Protein AF-A0AAI9IGU2-F1 (afdb_monomer_lite)

Sequence (99 aa):
MCTNAMSIARRHLGIIVRLCDMSEQDEPVAELVRATVRNCLLAMQTAGTEAAEASEIIGQLLQHELAGVPADRDKYRKVLEAAHLHAEYLMLADRSAAH

Radius of gyration: 13.34 Å; chains: 1; bounding box: 39×24×34 Å

Foldseek 3Di:
DLVPLLVLLVVLVVVLLVLLVVVLVVDPCQVVLLVSLVCSLVSSVVVPDDSVRSLVSNLVVLVVVLVVDDPPSVRSNVSSVSSNVSSVVVSVVVVVVVD

Organism: NCBI:txid864073

Secondary structure (DSSP, 8-state):
--HHHHHHHHHHHHHHHHHHHHHHTT---HHHHHHHHHHHHHHHHHTT--HHHHHHHHHHHHHHHHHT--TT-HHHHHHHHHHHHHHHHHHHHHHHHT-

pLDDT: mean 91.94, std 10.88, range [42.62, 98.31]

Structure (mmCIF, N/CA/C/O backbone):
data_AF-A0AAI9IGU2-F1
#
_entry.id   AF-A0AAI9IGU2-F1
#
loop_
_atom_site.group_PDB
_atom_site.id
_atom_site.type_symbol
_atom_site.label_atom_id
_atom_site.label_alt_id
_atom_site.label_comp_id
_atom_site.label_asym_id
_atom_site.label_entity_id
_atom_site.label_seq_id
_atom_site.pdbx_PDB_ins_code
_atom_site.Cartn_x
_atom_site.Cartn_y
_atom_site.Cartn_z
_atom_site.occupancy
_atom_site.B_iso_or_equiv
_atom_site.auth_seq_id
_atom_site.auth_comp_id
_atom_site.auth_asym_id
_atom_site.auth_atom_id
_atom_site.pdbx_PDB_model_num
ATOM 1 N N . MET A 1 1 ? 5.985 13.229 -17.698 1.00 42.62 1 MET A N 1
ATOM 2 C CA . MET A 1 1 ? 4.879 13.442 -16.737 1.00 42.62 1 MET A CA 1
ATOM 3 C C . MET A 1 1 ? 4.303 12.085 -16.370 1.00 42.62 1 MET A C 1
ATOM 5 O O . MET A 1 1 ? 3.728 11.431 -17.229 1.00 42.62 1 MET A O 1
ATOM 9 N N . CYS A 1 2 ? 4.500 11.656 -15.124 1.00 53.94 2 CYS A N 1
ATOM 10 C CA . CYS A 1 2 ? 4.163 10.334 -14.580 1.00 53.94 2 CYS A CA 1
ATOM 11 C C . CYS A 1 2 ? 2.652 10.176 -14.286 1.00 53.94 2 CYS A C 1
ATOM 13 O O . CYS A 1 2 ? 2.252 9.714 -13.218 1.00 53.94 2 CYS A O 1
ATOM 15 N N . THR A 1 3 ? 1.781 10.615 -15.202 1.00 60.84 3 THR A N 1
ATOM 16 C CA . THR A 1 3 ? 0.320 10.658 -14.994 1.00 60.84 3 THR A CA 1
ATOM 17 C C . THR A 1 3 ? -0.298 9.271 -14.814 1.00 60.84 3 THR A C 1
ATOM 19 O O . THR A 1 3 ? -1.289 9.139 -14.098 1.00 60.84 3 THR A O 1
ATOM 22 N N . ASN A 1 4 ? 0.305 8.231 -15.399 1.00 84.50 4 ASN A N 1
ATOM 23 C CA . ASN A 1 4 ? -0.175 6.857 -15.262 1.00 84.50 4 ASN A CA 1
ATOM 24 C C . ASN A 1 4 ? 0.150 6.263 -13.879 1.00 84.50 4 ASN A C 1
ATOM 26 O O . ASN A 1 4 ? -0.740 5.745 -13.211 1.00 84.50 4 ASN A O 1
ATOM 30 N N . ALA A 1 5 ? 1.388 6.425 -13.397 1.00 93.31 5 ALA A N 1
ATOM 31 C CA . ALA A 1 5 ? 1.836 5.872 -12.115 1.00 93.31 5 ALA A CA 1
ATOM 32 C C . ALA A 1 5 ? 1.007 6.396 -10.934 1.00 93.31 5 ALA A C 1
ATOM 34 O O . ALA A 1 5 ? 0.458 5.628 -10.148 1.00 93.31 5 ALA A O 1
ATOM 35 N N . MET A 1 6 ? 0.817 7.716 -10.871 1.00 95.75 6 MET A N 1
ATOM 36 C CA . MET A 1 6 ? 0.011 8.349 -9.826 1.00 95.75 6 MET A CA 1
ATOM 37 C C . MET A 1 6 ? -1.467 7.923 -9.894 1.00 95.75 6 MET A C 1
ATOM 39 O O . MET A 1 6 ? -2.105 7.739 -8.858 1.00 95.75 6 MET A O 1
ATOM 43 N N . SER A 1 7 ? -2.029 7.741 -11.097 1.00 96.00 7 SER A N 1
ATOM 44 C CA . SER A 1 7 ? -3.405 7.248 -11.262 1.00 96.00 7 SER A CA 1
ATOM 45 C C . SER A 1 7 ? -3.553 5.808 -10.758 1.00 96.00 7 SER A C 1
ATOM 47 O O . SER A 1 7 ? -4.476 5.510 -9.995 1.00 96.00 7 SER A O 1
ATOM 49 N N . ILE A 1 8 ? -2.601 4.937 -11.112 1.00 97.38 8 ILE A N 1
ATOM 50 C CA . ILE A 1 8 ? -2.520 3.555 -10.623 1.00 97.38 8 ILE A CA 1
ATOM 51 C C . ILE A 1 8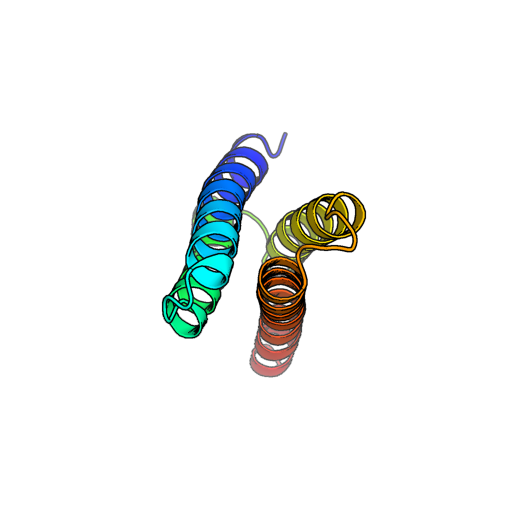 ? -2.423 3.543 -9.095 1.00 97.38 8 ILE A C 1
ATOM 53 O O . ILE A 1 8 ? -3.204 2.844 -8.443 1.00 97.38 8 ILE A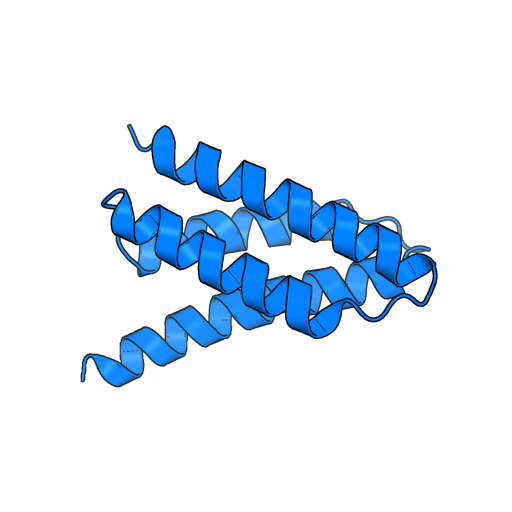 O 1
ATOM 57 N N . ALA A 1 9 ? -1.522 4.343 -8.522 1.00 97.44 9 ALA A N 1
ATOM 58 C CA . ALA A 1 9 ? -1.299 4.399 -7.084 1.00 97.44 9 ALA A CA 1
ATOM 59 C C . ALA A 1 9 ? -2.545 4.863 -6.323 1.00 97.44 9 ALA A C 1
ATOM 61 O O . ALA A 1 9 ? -2.974 4.201 -5.381 1.00 97.44 9 ALA A O 1
ATOM 62 N N . ARG A 1 10 ? -3.200 5.939 -6.779 1.00 97.38 10 ARG A N 1
ATOM 63 C CA . ARG A 1 10 ? -4.444 6.439 -6.167 1.00 97.38 10 ARG A CA 1
ATOM 64 C C . ARG A 1 10 ? -5.578 5.422 -6.234 1.00 97.38 10 ARG A C 1
ATOM 66 O O . ARG A 1 10 ? -6.339 5.293 -5.278 1.00 97.38 10 ARG A O 1
ATOM 73 N N . ARG A 1 11 ? -5.690 4.672 -7.335 1.00 97.81 11 ARG A N 1
ATOM 74 C CA . ARG A 1 11 ? -6.688 3.601 -7.456 1.00 97.81 11 ARG A CA 1
ATOM 75 C C . ARG A 1 11 ? -6.459 2.501 -6.421 1.00 97.81 11 ARG A C 1
ATOM 77 O O . ARG A 1 11 ? -7.416 2.075 -5.777 1.00 97.81 11 ARG A O 1
ATOM 84 N N . HIS A 1 12 ? -5.218 2.047 -6.262 1.00 98.31 12 HIS A N 1
ATOM 85 C CA . HIS A 1 12 ? -4.883 1.015 -5.279 1.00 98.31 12 HIS A CA 1
ATOM 86 C C . HIS A 1 12 ? -5.005 1.533 -3.845 1.00 98.31 12 HIS A C 1
ATOM 88 O O . HIS A 1 12 ? -5.518 0.814 -2.993 1.00 98.31 12 HIS A O 1
ATOM 94 N N . LEU A 1 13 ? -4.650 2.794 -3.592 1.00 98.19 13 LEU A N 1
ATOM 95 C CA . LEU A 1 13 ? -4.884 3.446 -2.306 1.00 98.19 13 LEU A CA 1
ATOM 96 C C . LEU A 1 13 ? -6.371 3.440 -1.939 1.00 98.19 13 LEU A C 1
ATOM 98 O O . LEU A 1 13 ? -6.719 3.059 -0.829 1.00 98.19 13 LEU A O 1
ATOM 102 N N . GLY A 1 14 ? -7.258 3.766 -2.882 1.00 98.06 14 GLY A N 1
ATOM 103 C CA . GLY A 1 14 ? -8.704 3.703 -2.653 1.00 98.06 14 GLY A CA 1
ATOM 104 C C . GLY A 1 14 ? -9.212 2.299 -2.300 1.00 98.06 14 GLY A C 1
ATOM 105 O O . GLY A 1 14 ? -10.180 2.169 -1.555 1.00 98.06 14 GLY A O 1
ATOM 106 N N . ILE A 1 15 ? -8.561 1.241 -2.795 1.00 98.31 15 ILE A N 1
ATOM 107 C CA . ILE A 1 15 ? -8.858 -0.141 -2.389 1.00 98.31 15 ILE A CA 1
ATOM 108 C C . ILE A 1 15 ? -8.350 -0.392 -0.964 1.00 98.31 15 ILE A C 1
ATOM 110 O O . ILE A 1 15 ? -9.100 -0.920 -0.149 1.00 98.31 15 ILE A O 1
ATOM 114 N N . ILE A 1 16 ? -7.119 0.021 -0.646 1.00 98.19 16 ILE A N 1
ATOM 115 C CA . ILE A 1 16 ? -6.537 -0.121 0.699 1.00 98.19 16 ILE A CA 1
ATOM 116 C C . ILE A 1 16 ? -7.405 0.590 1.741 1.00 98.19 16 ILE A C 1
ATOM 118 O O . ILE A 1 16 ? -7.744 -0.020 2.745 1.00 98.19 16 ILE A O 1
ATOM 122 N N . VAL A 1 17 ? -7.847 1.821 1.474 1.00 97.69 17 VAL A N 1
ATOM 123 C CA . VAL A 1 17 ? -8.748 2.586 2.355 1.00 97.69 17 VAL A CA 1
ATOM 124 C C . VAL A 1 17 ? -10.042 1.817 2.641 1.00 97.69 17 VAL A C 1
ATOM 126 O O . VAL A 1 17 ? -10.429 1.682 3.798 1.00 97.69 17 VAL A O 1
ATOM 129 N N . ARG A 1 18 ? -10.672 1.225 1.617 1.00 97.88 18 ARG A N 1
ATOM 130 C CA . ARG A 1 18 ? -11.875 0.393 1.810 1.00 97.88 18 ARG A CA 1
ATOM 131 C C . ARG A 1 18 ? -11.595 -0.847 2.656 1.00 97.88 18 ARG A C 1
ATOM 133 O O . ARG A 1 18 ? -12.421 -1.215 3.481 1.00 97.88 18 ARG A O 1
ATOM 140 N N . LEU A 1 19 ? -10.439 -1.484 2.473 1.00 97.75 19 LEU A N 1
ATOM 141 C CA . LEU A 1 19 ? -10.025 -2.611 3.313 1.00 97.75 19 LEU A CA 1
ATOM 142 C C . LEU A 1 19 ? -9.796 -2.166 4.765 1.00 97.75 19 LEU A C 1
ATOM 144 O O . LEU A 1 19 ? -10.164 -2.885 5.691 1.00 97.75 19 LEU A O 1
ATOM 148 N N . CYS A 1 20 ? -9.250 -0.970 4.984 1.00 96.69 20 CYS A N 1
ATOM 149 C CA . CYS A 1 20 ? -9.140 -0.395 6.319 1.00 96.69 20 CYS A CA 1
ATOM 150 C C . CYS A 1 20 ? -10.530 -0.144 6.938 1.00 96.69 20 CYS A C 1
ATOM 152 O O . CYS A 1 20 ? -10.729 -0.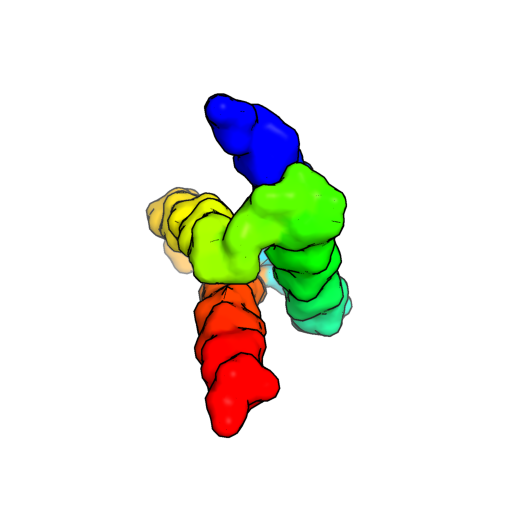449 8.113 1.00 96.69 20 CYS A O 1
ATOM 154 N N . ASP A 1 21 ? -11.516 0.326 6.169 1.00 96.56 21 ASP A N 1
ATOM 155 C CA . ASP A 1 21 ? -12.902 0.464 6.648 1.00 96.56 21 ASP A CA 1
ATOM 156 C C . ASP A 1 21 ? -13.536 -0.887 7.024 1.00 96.56 21 ASP A C 1
ATOM 158 O O . ASP A 1 21 ? -14.205 -0.987 8.050 1.00 96.56 21 ASP A O 1
ATOM 162 N N . MET A 1 22 ? -13.298 -1.938 6.234 1.00 97.12 22 MET A N 1
ATOM 163 C CA . MET A 1 22 ? -13.756 -3.304 6.537 1.00 97.12 22 MET A CA 1
ATOM 164 C C . MET A 1 22 ? -13.096 -3.861 7.808 1.00 97.12 22 MET A C 1
ATOM 166 O O . MET A 1 22 ? -13.728 -4.573 8.584 1.00 97.12 22 MET A O 1
ATOM 170 N N . SER A 1 23 ? -11.841 -3.492 8.079 1.00 96.19 23 SER A N 1
ATOM 171 C CA . SER A 1 23 ? -11.141 -3.925 9.295 1.00 96.19 23 SER A CA 1
ATOM 172 C C . SER A 1 23 ? -11.787 -3.415 10.587 1.00 96.19 23 SER A C 1
ATOM 174 O O . SER A 1 23 ? -11.746 -4.102 11.607 1.00 96.19 23 SER A O 1
ATOM 176 N N . GLU A 1 24 ? -12.4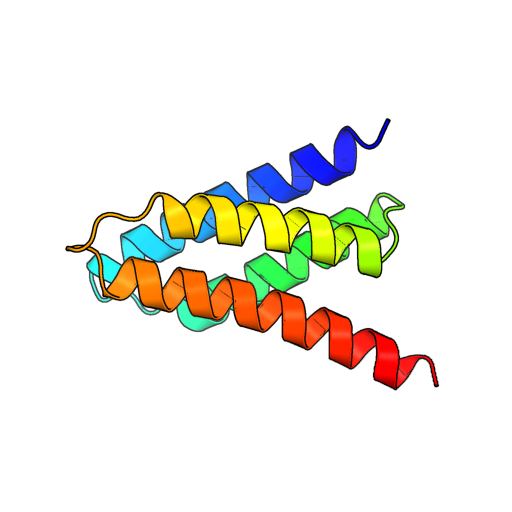37 -2.247 10.548 1.00 95.06 24 GLU A N 1
ATOM 177 C CA . GLU A 1 24 ? -13.200 -1.731 11.693 1.00 95.06 24 GLU A CA 1
ATOM 178 C C . GLU A 1 24 ? -14.383 -2.645 12.047 1.00 95.06 24 GLU A C 1
ATOM 180 O O . GLU A 1 24 ? -14.752 -2.757 13.214 1.00 95.06 24 GLU A O 1
ATOM 185 N N . GLN A 1 25 ? -14.905 -3.375 11.058 1.00 95.06 25 GLN A N 1
ATOM 186 C CA . GLN A 1 25 ? -15.997 -4.343 11.185 1.00 95.06 25 GLN A CA 1
ATOM 187 C C . GLN A 1 25 ? -15.501 -5.768 11.506 1.00 95.06 25 GLN A C 1
ATOM 189 O O . GLN A 1 25 ? -16.249 -6.728 11.346 1.00 95.06 25 GLN A O 1
ATOM 194 N N . ASP A 1 26 ? -14.247 -5.914 11.953 1.00 92.38 26 ASP A N 1
ATOM 195 C CA . ASP A 1 26 ? -13.596 -7.198 12.265 1.00 92.38 26 ASP A CA 1
ATOM 196 C C . ASP A 1 26 ? -13.437 -8.148 11.063 1.00 92.38 26 ASP A C 1
ATOM 198 O O . ASP A 1 26 ? -13.208 -9.351 11.224 1.00 92.38 26 ASP A O 1
ATOM 202 N N . GLU A 1 27 ? -13.484 -7.618 9.838 1.00 92.44 27 GLU A N 1
ATOM 203 C CA . GLU A 1 27 ? -13.229 -8.417 8.643 1.00 92.44 27 GLU A CA 1
ATOM 204 C C . GLU A 1 27 ? -11.723 -8.710 8.457 1.00 92.44 27 GLU A C 1
ATOM 206 O O . GLU A 1 27 ? -10.873 -7.821 8.603 1.00 92.44 27 GLU A O 1
ATOM 211 N N . PRO A 1 28 ? -11.342 -9.948 8.085 1.00 91.88 28 PRO A N 1
ATOM 212 C CA . PRO A 1 28 ? -9.944 -10.315 7.886 1.00 91.88 28 PRO A CA 1
ATOM 213 C C . PRO A 1 28 ? -9.401 -9.770 6.554 1.00 91.88 28 PRO A C 1
ATOM 215 O O . PRO A 1 28 ? -9.563 -10.379 5.500 1.00 91.88 28 PRO A O 1
ATOM 218 N N . VAL A 1 29 ? -8.688 -8.639 6.602 1.00 96.69 29 VAL A N 1
ATOM 219 C CA . VAL A 1 29 ? -8.196 -7.940 5.392 1.00 96.69 29 VAL A CA 1
ATOM 220 C C . VAL A 1 29 ? -6.684 -8.014 5.152 1.00 96.69 29 VAL A C 1
ATOM 222 O O . VAL A 1 29 ? -6.203 -7.572 4.110 1.00 96.69 29 VAL A O 1
ATOM 225 N N . ALA A 1 30 ? -5.908 -8.578 6.082 1.00 92.88 30 ALA A N 1
ATOM 226 C CA . ALA A 1 30 ? -4.445 -8.455 6.081 1.00 92.88 30 ALA A CA 1
ATOM 227 C C . ALA A 1 30 ? -3.768 -8.943 4.783 1.00 92.88 30 ALA A C 1
ATOM 229 O O . ALA A 1 30 ? -2.864 -8.284 4.268 1.00 92.88 30 ALA A O 1
ATOM 230 N N . GLU A 1 31 ? -4.202 -10.081 4.232 1.00 95.12 31 GLU A N 1
ATOM 231 C CA . GLU A 1 31 ? -3.627 -10.596 2.982 1.00 95.12 31 GLU A CA 1
ATOM 232 C C . GLU A 1 31 ? -4.081 -9.791 1.759 1.00 95.12 31 GLU A C 1
ATOM 234 O O . GLU A 1 31 ? -3.278 -9.536 0.863 1.00 95.12 31 GLU A O 1
ATOM 239 N N . LEU A 1 32 ? -5.329 -9.311 1.752 1.00 97.38 32 LEU A N 1
ATOM 240 C CA . LEU A 1 32 ? -5.851 -8.459 0.680 1.00 97.38 32 LEU A CA 1
ATOM 241 C C . LEU A 1 32 ? -5.075 -7.144 0.594 1.00 97.38 32 LEU A C 1
ATOM 243 O O . LEU A 1 32 ? -4.753 -6.686 -0.501 1.00 97.38 32 LEU A O 1
ATOM 247 N N . VAL A 1 33 ? -4.715 -6.566 1.740 1.00 97.69 33 VAL A N 1
ATOM 248 C CA . VAL A 1 33 ? -3.905 -5.345 1.809 1.00 97.69 33 VAL A CA 1
ATOM 249 C C . VAL A 1 33 ? -2.513 -5.590 1.234 1.00 97.69 33 VAL A C 1
ATOM 251 O O . VAL A 1 33 ? -2.089 -4.859 0.338 1.00 97.69 33 VAL A O 1
ATOM 254 N N . ARG A 1 34 ? -1.824 -6.658 1.662 1.00 96.38 34 ARG A N 1
ATOM 255 C CA . ARG A 1 34 ? -0.499 -7.008 1.120 1.00 96.38 34 ARG A CA 1
ATOM 256 C C . ARG A 1 34 ? -0.535 -7.268 -0.384 1.00 96.38 34 ARG A C 1
ATOM 258 O O . ARG A 1 34 ? 0.318 -6.767 -1.115 1.00 96.38 34 ARG A O 1
ATOM 265 N N . ALA A 1 35 ? -1.532 -8.015 -0.856 1.00 97.38 35 ALA A N 1
ATOM 266 C CA . ALA A 1 35 ? -1.734 -8.259 -2.279 1.00 97.38 35 ALA A CA 1
ATOM 267 C C . ALA A 1 35 ? -1.991 -6.954 -3.049 1.00 97.38 35 ALA A C 1
ATOM 269 O O . ALA A 1 35 ? -1.416 -6.749 -4.114 1.00 97.38 35 ALA A O 1
ATOM 270 N N . THR A 1 36 ? -2.791 -6.039 -2.496 1.00 98.31 36 THR A N 1
ATOM 271 C CA . THR A 1 36 ? -3.093 -4.747 -3.131 1.00 98.31 36 THR A CA 1
ATOM 272 C C . THR A 1 36 ? -1.849 -3.866 -3.247 1.00 98.31 36 THR A C 1
ATOM 274 O O . THR A 1 36 ? -1.631 -3.269 -4.299 1.00 98.31 36 THR A O 1
ATOM 277 N N . VAL A 1 37 ? -0.998 -3.827 -2.216 1.00 97.88 37 VAL A N 1
ATOM 278 C CA . VAL A 1 37 ? 0.287 -3.106 -2.255 1.00 97.88 37 VAL A CA 1
ATOM 279 C C . VAL A 1 37 ? 1.217 -3.698 -3.318 1.00 97.88 37 VAL A C 1
ATOM 281 O O . VAL 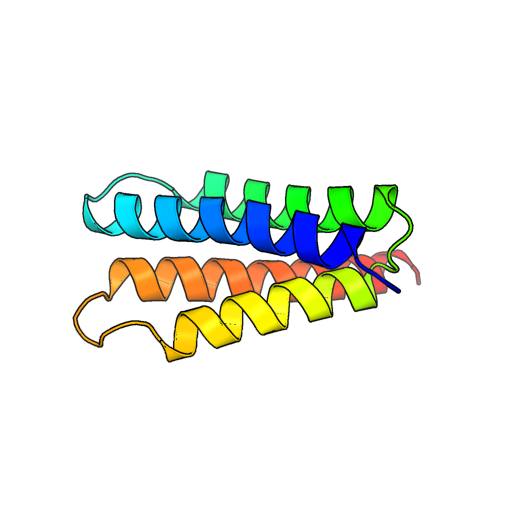A 1 37 ? 1.729 -2.958 -4.155 1.00 97.88 37 VAL A O 1
ATOM 284 N N . ARG A 1 38 ? 1.384 -5.028 -3.354 1.00 97.25 38 ARG A N 1
ATOM 285 C CA . ARG A 1 38 ? 2.186 -5.707 -4.390 1.00 97.25 38 ARG A CA 1
ATOM 286 C C . ARG A 1 38 ? 1.680 -5.410 -5.801 1.00 97.25 38 ARG A C 1
ATOM 288 O O . ARG A 1 38 ? 2.467 -5.050 -6.672 1.00 97.25 38 ARG A O 1
ATOM 295 N N . ASN A 1 39 ? 0.370 -5.513 -6.011 1.00 97.75 39 ASN A N 1
ATOM 296 C CA . ASN A 1 39 ? -0.256 -5.253 -7.306 1.00 97.75 39 ASN A CA 1
ATOM 297 C C . ASN A 1 39 ? -0.096 -3.792 -7.738 1.00 97.75 39 ASN A C 1
ATOM 299 O O . ASN A 1 39 ? 0.120 -3.536 -8.917 1.00 97.75 39 ASN A O 1
ATOM 303 N N . CYS A 1 40 ? -0.151 -2.848 -6.795 1.00 97.88 40 CYS A N 1
ATOM 304 C CA . CYS A 1 40 ? 0.100 -1.434 -7.054 1.00 97.88 40 CYS A CA 1
ATOM 305 C C . CYS A 1 40 ? 1.508 -1.213 -7.621 1.00 97.88 40 CYS A C 1
ATOM 307 O O . CYS A 1 40 ? 1.664 -0.603 -8.680 1.00 97.88 40 CYS A O 1
ATOM 309 N N . LEU A 1 41 ? 2.520 -1.758 -6.938 1.00 96.00 41 LEU A N 1
ATOM 310 C CA . LEU A 1 41 ? 3.921 -1.647 -7.343 1.00 96.00 41 LEU A CA 1
ATOM 311 C C . LEU A 1 41 ? 4.154 -2.300 -8.707 1.00 96.00 41 LEU A C 1
ATOM 313 O O . LEU A 1 41 ? 4.687 -1.654 -9.606 1.00 96.00 41 LEU A O 1
ATOM 317 N N . LEU A 1 42 ? 3.681 -3.536 -8.891 1.00 95.62 42 LEU A N 1
ATOM 318 C CA . LEU A 1 42 ? 3.805 -4.254 -10.158 1.00 95.62 42 LEU A CA 1
ATOM 319 C C . LEU A 1 42 ? 3.121 -3.495 -11.301 1.00 95.62 42 LEU A C 1
ATOM 321 O O . LEU A 1 42 ? 3.703 -3.334 -12.369 1.00 95.62 42 LEU A O 1
ATOM 325 N N . ALA A 1 43 ? 1.910 -2.980 -11.082 1.00 96.44 43 ALA A N 1
ATOM 326 C CA . ALA A 1 43 ? 1.184 -2.223 -12.094 1.00 96.44 43 ALA A CA 1
ATOM 327 C C . ALA A 1 43 ? 1.943 -0.950 -12.508 1.00 96.44 43 ALA A C 1
ATOM 329 O O . ALA A 1 43 ? 2.054 -0.677 -13.702 1.00 96.44 43 ALA A O 1
ATOM 330 N N . MET A 1 44 ? 2.517 -0.205 -11.557 1.00 96.38 44 MET A N 1
ATOM 331 C CA . MET A 1 44 ? 3.353 0.960 -11.874 1.00 96.38 44 MET A CA 1
ATOM 332 C C . MET A 1 44 ? 4.616 0.562 -12.647 1.00 96.38 44 MET A C 1
ATOM 334 O O . MET A 1 44 ? 4.923 1.174 -13.667 1.00 96.38 44 MET A O 1
ATOM 338 N N . GLN A 1 45 ? 5.296 -0.509 -12.235 1.00 94.12 45 GLN A N 1
ATOM 339 C CA . GLN A 1 45 ? 6.499 -0.992 -12.919 1.00 94.12 45 GLN A CA 1
ATOM 340 C C . GLN A 1 45 ? 6.217 -1.466 -14.347 1.00 94.12 45 GLN A C 1
ATOM 342 O O . GLN A 1 45 ? 6.919 -1.086 -15.280 1.00 94.12 45 GLN A O 1
ATOM 347 N N . THR A 1 46 ? 5.129 -2.210 -14.562 1.00 94.31 46 THR A N 1
ATOM 348 C CA . THR A 1 46 ? 4.702 -2.616 -15.915 1.00 94.31 46 THR A CA 1
ATOM 349 C C . THR A 1 46 ? 4.306 -1.432 -16.799 1.00 94.31 46 THR A C 1
ATOM 351 O O . THR A 1 46 ? 4.393 -1.522 -18.021 1.00 94.31 46 THR A O 1
ATOM 354 N N . ALA A 1 47 ? 3.910 -0.307 -16.197 1.00 94.44 47 ALA A N 1
ATOM 355 C CA . ALA A 1 47 ? 3.658 0.952 -16.889 1.00 94.44 47 ALA A CA 1
ATOM 356 C C . ALA A 1 47 ? 4.935 1.785 -17.139 1.00 94.44 47 ALA A C 1
ATOM 358 O O . ALA A 1 47 ? 4.833 2.886 -17.686 1.00 94.44 47 ALA A O 1
ATOM 359 N N . GLY A 1 48 ? 6.112 1.271 -16.76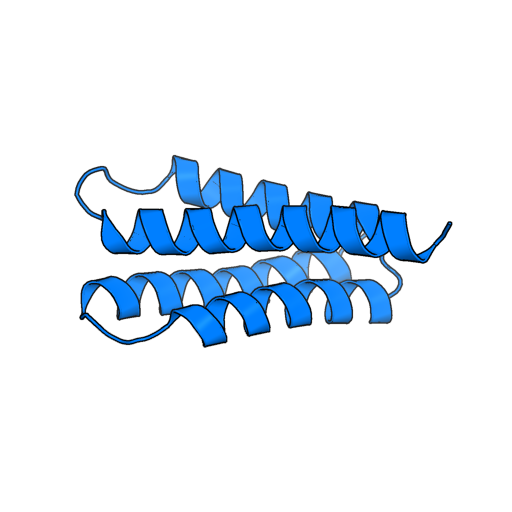6 1.00 94.00 48 GLY A N 1
ATOM 360 C CA . GLY A 1 48 ? 7.417 1.893 -16.990 1.00 94.00 48 GLY A CA 1
ATOM 361 C C . GLY A 1 48 ? 7.935 2.752 -15.834 1.00 94.00 48 GLY A C 1
ATOM 362 O O . GLY A 1 48 ? 8.845 3.545 -16.049 1.00 94.00 48 GLY A O 1
ATOM 363 N N . THR A 1 49 ? 7.355 2.653 -14.636 1.00 94.50 49 THR A N 1
ATOM 364 C CA . THR A 1 49 ? 7.861 3.346 -13.439 1.00 94.50 49 THR A CA 1
ATOM 365 C C . THR A 1 49 ? 8.970 2.536 -12.778 1.00 94.50 49 THR A C 1
ATOM 367 O O . THR A 1 49 ? 8.801 1.347 -12.525 1.00 94.50 49 THR A O 1
ATOM 370 N N . GLU A 1 50 ? 10.084 3.178 -12.442 1.00 92.88 50 GLU A N 1
ATOM 371 C CA . GLU A 1 50 ? 11.175 2.520 -11.717 1.00 92.88 50 GLU A CA 1
ATOM 372 C C . GLU A 1 50 ? 10.698 2.000 -10.353 1.00 92.88 50 GLU A C 1
ATOM 374 O O . GLU A 1 50 ? 9.884 2.638 -9.684 1.00 92.88 50 GLU A O 1
ATOM 379 N N . ALA A 1 51 ? 11.220 0.857 -9.900 1.00 91.12 51 ALA A N 1
ATOM 380 C CA . ALA A 1 51 ? 10.754 0.217 -8.665 1.00 91.12 51 ALA A CA 1
ATOM 381 C C . ALA A 1 51 ? 10.874 1.133 -7.431 1.00 91.12 51 ALA A C 1
ATOM 383 O O . ALA A 1 51 ? 9.956 1.202 -6.611 1.00 91.12 51 ALA A O 1
ATOM 384 N N . ALA A 1 52 ? 11.969 1.895 -7.330 1.00 90.69 52 ALA A N 1
ATOM 385 C CA . ALA A 1 52 ? 12.171 2.862 -6.253 1.00 90.69 52 ALA A CA 1
ATOM 386 C C . ALA A 1 52 ? 11.163 4.026 -6.309 1.00 90.69 52 ALA A C 1
ATOM 388 O O . ALA A 1 52 ? 10.608 4.389 -5.274 1.00 90.69 52 ALA A O 1
ATOM 389 N N . GLU A 1 53 ? 10.886 4.564 -7.504 1.00 93.06 53 GLU A N 1
ATOM 390 C CA . GLU A 1 53 ? 9.889 5.628 -7.705 1.00 93.06 53 GLU A CA 1
ATOM 391 C C . GLU A 1 53 ? 8.476 5.110 -7.383 1.00 93.06 53 GLU A C 1
ATOM 393 O O . GLU A 1 53 ? 7.708 5.770 -6.688 1.00 93.06 53 GLU A O 1
ATOM 398 N N . ALA A 1 54 ? 8.144 3.891 -7.816 1.00 94.50 54 ALA A N 1
ATOM 399 C CA . ALA A 1 54 ? 6.874 3.233 -7.525 1.00 94.50 54 ALA A CA 1
ATOM 400 C C . ALA A 1 54 ? 6.642 3.080 -6.008 1.00 94.50 54 ALA A C 1
ATOM 402 O O . ALA A 1 54 ? 5.558 3.409 -5.515 1.00 94.50 54 ALA A O 1
ATOM 403 N N . SER A 1 55 ? 7.656 2.622 -5.265 1.00 93.50 55 SER A N 1
ATOM 404 C CA . SER A 1 55 ? 7.597 2.516 -3.801 1.00 93.50 55 SER A CA 1
ATOM 405 C C . SER A 1 55 ? 7.495 3.871 -3.111 1.00 93.50 55 SER A C 1
ATOM 407 O O . SER A 1 55 ? 6.702 4.006 -2.180 1.00 93.50 55 SER A O 1
ATOM 409 N N . GLU A 1 56 ? 8.229 4.883 -3.575 1.00 93.75 56 GLU A N 1
ATOM 410 C CA . GLU A 1 56 ? 8.138 6.238 -3.027 1.00 93.75 56 GLU A CA 1
ATOM 411 C C . GLU A 1 56 ? 6.731 6.827 -3.213 1.00 93.75 56 GLU A C 1
ATOM 413 O O . GLU A 1 56 ? 6.140 7.320 -2.250 1.00 93.75 56 GLU A O 1
ATOM 418 N N . ILE A 1 57 ? 6.151 6.708 -4.414 1.00 96.00 57 ILE A N 1
ATOM 419 C CA . ILE A 1 57 ? 4.809 7.223 -4.723 1.00 96.00 57 ILE A CA 1
ATOM 420 C C . ILE A 1 57 ? 3.759 6.623 -3.783 1.00 96.00 57 ILE A C 1
ATOM 422 O O . ILE A 1 57 ? 2.984 7.359 -3.167 1.00 96.00 57 ILE A O 1
ATOM 426 N N . ILE A 1 58 ? 3.695 5.291 -3.672 1.00 96.50 58 ILE A N 1
ATOM 427 C CA . ILE A 1 58 ? 2.681 4.658 -2.817 1.00 96.50 58 ILE A CA 1
ATOM 428 C C . ILE A 1 58 ? 2.981 4.880 -1.331 1.00 96.50 58 ILE A C 1
ATOM 430 O O . ILE A 1 58 ? 2.049 5.075 -0.553 1.00 96.50 58 ILE A O 1
ATOM 434 N N . GLY A 1 59 ? 4.258 4.918 -0.938 1.00 96.00 59 GLY A N 1
ATOM 435 C CA . GLY A 1 59 ? 4.685 5.202 0.429 1.00 96.00 59 GLY A CA 1
ATOM 436 C C . GLY A 1 59 ? 4.211 6.574 0.907 1.00 96.00 59 GLY A C 1
ATOM 437 O O . GLY A 1 59 ? 3.563 6.661 1.950 1.00 96.00 59 GLY A O 1
ATOM 438 N N . GLN A 1 60 ? 4.441 7.622 0.108 1.00 96.31 60 GLN A N 1
ATOM 439 C CA . GLN A 1 60 ? 3.989 8.986 0.406 1.00 96.31 60 GLN A CA 1
ATOM 440 C C . GLN A 1 60 ? 2.462 9.084 0.501 1.00 96.31 60 GLN A C 1
ATOM 442 O O . GLN A 1 60 ? 1.937 9.742 1.398 1.00 96.31 60 GLN A O 1
ATOM 447 N N . LEU A 1 61 ? 1.734 8.407 -0.393 1.00 97.69 61 LEU A N 1
ATOM 448 C CA . LEU A 1 61 ? 0.271 8.374 -0.352 1.00 97.69 61 LEU A CA 1
ATOM 449 C C . LEU A 1 61 ? -0.254 7.696 0.920 1.00 97.69 61 LEU A C 1
ATOM 451 O O . LEU A 1 61 ? -1.149 8.230 1.568 1.00 97.69 61 LEU A O 1
ATOM 455 N N . LEU A 1 62 ? 0.316 6.551 1.301 1.00 97.50 62 LEU A N 1
ATOM 456 C CA . LEU A 1 62 ? -0.062 5.842 2.526 1.00 97.50 62 LEU A CA 1
ATOM 457 C C . LEU A 1 62 ? 0.237 6.677 3.776 1.00 97.50 62 LEU A C 1
ATOM 459 O O . LEU A 1 62 ? -0.591 6.738 4.680 1.00 97.50 62 LEU A O 1
ATOM 463 N N . GLN A 1 63 ? 1.383 7.358 3.808 1.00 96.50 63 GLN A N 1
ATOM 464 C CA . GLN A 1 63 ? 1.755 8.243 4.910 1.00 96.50 63 GLN A CA 1
ATOM 465 C C . GLN A 1 63 ? 0.823 9.460 5.012 1.00 96.50 63 GLN A C 1
ATOM 467 O O . GLN A 1 63 ? 0.423 9.836 6.114 1.00 96.50 63 GLN A O 1
ATOM 472 N N . HIS A 1 64 ? 0.450 10.059 3.877 1.00 97.44 64 HIS A N 1
ATOM 473 C CA . HIS A 1 64 ? -0.521 11.152 3.833 1.00 97.44 64 HIS A CA 1
ATOM 474 C C . HIS A 1 64 ? -1.885 10.713 4.376 1.00 97.44 64 HIS A C 1
ATOM 476 O O . HIS A 1 64 ? -2.458 11.402 5.219 1.00 97.44 64 HIS A O 1
ATOM 482 N N . GLU A 1 65 ? -2.390 9.556 3.939 1.00 97.00 65 GLU A N 1
ATOM 483 C CA . GLU A 1 65 ? -3.640 9.006 4.471 1.00 97.00 65 GLU A CA 1
ATOM 484 C C . GLU A 1 65 ? -3.533 8.729 5.972 1.00 97.00 65 GLU A C 1
ATOM 486 O O . GLU A 1 65 ? -4.441 9.086 6.717 1.00 97.00 65 GLU A O 1
ATOM 491 N N . LEU A 1 66 ? -2.408 8.168 6.435 1.00 95.69 66 LEU A N 1
ATOM 492 C CA . LEU A 1 66 ? -2.172 7.855 7.845 1.00 95.69 66 LEU A CA 1
ATOM 493 C C . LEU A 1 66 ? -2.226 9.104 8.731 1.00 95.69 66 LEU A C 1
ATOM 495 O O . LEU A 1 66 ? -2.839 9.073 9.799 1.00 95.69 66 LEU A O 1
ATOM 499 N N . ALA A 1 67 ? -1.645 10.213 8.270 1.00 95.81 67 ALA A N 1
ATOM 500 C CA . ALA A 1 67 ? -1.688 11.496 8.969 1.00 95.81 67 ALA A CA 1
ATOM 501 C C . ALA A 1 67 ? -3.114 12.067 9.095 1.00 95.81 67 ALA A C 1
ATOM 503 O O . ALA A 1 67 ? -3.384 12.841 10.012 1.00 95.81 67 ALA A O 1
ATOM 504 N N . GLY A 1 68 ? -4.024 11.681 8.195 1.00 95.25 68 GLY A N 1
ATOM 505 C CA . GLY A 1 68 ? -5.430 12.081 8.210 1.00 95.25 68 GLY A CA 1
ATOM 506 C C . GLY A 1 68 ? -6.347 11.187 9.051 1.00 95.25 68 GLY A C 1
ATOM 507 O O . GLY A 1 68 ? -7.521 11.522 9.208 1.00 95.25 68 GLY A O 1
ATOM 508 N N . VAL A 1 69 ? -5.858 10.061 9.589 1.00 95.25 69 VAL A N 1
ATOM 509 C CA . VAL A 1 69 ? -6.700 9.090 10.309 1.00 95.25 69 VAL A CA 1
ATOM 510 C C . VAL A 1 69 ? -7.103 9.621 11.691 1.00 95.25 69 VAL A C 1
ATOM 512 O O . VAL A 1 69 ? -6.226 9.849 12.534 1.00 95.25 69 VAL A O 1
ATOM 515 N N . PRO A 1 70 ? -8.415 9.735 11.983 1.00 93.25 70 PRO A N 1
ATOM 516 C CA . PRO A 1 70 ? -8.913 10.082 13.313 1.00 93.25 70 PRO A CA 1
ATOM 517 C C . PRO A 1 70 ? -8.377 9.155 14.417 1.00 93.25 70 PRO A C 1
ATOM 519 O O . PRO A 1 70 ? -8.067 7.988 14.178 1.00 93.25 70 PRO A O 1
ATOM 522 N N . ALA A 1 71 ? -8.240 9.673 15.639 1.00 90.62 71 ALA A N 1
ATOM 523 C CA . ALA A 1 71 ? -7.628 8.938 16.753 1.00 90.62 71 ALA A CA 1
ATOM 524 C C . ALA A 1 71 ? -8.469 7.756 17.271 1.00 90.62 71 ALA A C 1
ATOM 526 O O . ALA A 1 71 ? -7.944 6.915 17.984 1.00 90.62 71 ALA A O 1
ATOM 527 N N . ASP A 1 72 ? -9.752 7.697 16.927 1.00 93.88 72 ASP A N 1
ATOM 528 C CA . ASP A 1 72 ? -10.706 6.661 17.325 1.00 93.88 72 ASP A CA 1
ATOM 529 C C . ASP A 1 72 ? -10.759 5.465 16.355 1.00 93.88 72 ASP A C 1
ATOM 531 O O . ASP A 1 72 ? -11.461 4.491 16.623 1.00 93.88 72 ASP A O 1
ATOM 535 N N . ARG A 1 73 ? -10.002 5.499 15.249 1.00 95.75 73 ARG A N 1
ATOM 536 C CA . ARG A 1 73 ? -9.960 4.433 14.230 1.00 95.75 73 ARG A CA 1
ATOM 537 C C . ARG A 1 73 ? -8.698 3.573 14.335 1.00 95.75 73 ARG A C 1
ATOM 539 O O . ARG A 1 73 ? -7.841 3.570 13.446 1.00 95.75 73 ARG A O 1
ATOM 546 N N . ASP A 1 74 ? -8.559 2.860 15.449 1.00 94.62 74 ASP A N 1
ATOM 547 C CA . ASP A 1 74 ? -7.350 2.089 15.771 1.00 94.62 74 ASP A CA 1
ATOM 548 C C . ASP A 1 74 ? -7.079 0.926 14.803 1.00 94.62 74 ASP A C 1
ATOM 550 O O . ASP A 1 74 ? -5.920 0.666 14.463 1.00 94.62 74 ASP A O 1
ATOM 554 N N . LYS A 1 75 ? -8.112 0.192 14.359 1.00 95.50 75 LYS A N 1
ATOM 555 C CA . LYS A 1 75 ? -7.921 -0.964 13.462 1.00 95.50 75 LYS A CA 1
ATOM 556 C C . LYS A 1 75 ? -7.551 -0.487 12.063 1.00 95.50 75 LYS A C 1
ATOM 558 O O . LYS A 1 75 ? -6.578 -0.977 11.493 1.00 95.50 75 LYS A O 1
ATOM 563 N N . TYR A 1 76 ? -8.243 0.541 11.579 1.00 97.00 76 TYR A N 1
ATOM 564 C CA . TYR A 1 76 ? -7.937 1.247 10.342 1.00 97.00 76 TYR A CA 1
ATOM 565 C C . TYR A 1 76 ? -6.475 1.694 10.328 1.00 97.00 76 TYR A C 1
ATOM 567 O O . TYR A 1 76 ? -5.744 1.404 9.380 1.00 97.00 76 TYR A O 1
ATOM 575 N N . ARG A 1 77 ? -6.033 2.369 11.400 1.00 96.75 77 ARG A N 1
ATOM 576 C CA . ARG A 1 77 ? -4.662 2.866 11.534 1.00 96.75 77 ARG A CA 1
ATOM 577 C C . ARG A 1 77 ? -3.644 1.733 11.442 1.00 96.75 77 ARG A C 1
ATOM 579 O O . ARG A 1 77 ? -2.738 1.810 10.619 1.00 96.75 77 ARG A O 1
ATOM 586 N N . LYS A 1 78 ? -3.838 0.652 12.204 1.00 96.19 78 LYS A N 1
ATOM 587 C CA . LYS A 1 78 ? -2.948 -0.523 12.185 1.00 96.19 78 LYS A CA 1
ATOM 588 C C . LYS A 1 78 ? -2.858 -1.171 10.807 1.00 96.19 78 LYS A C 1
ATOM 590 O O . LYS A 1 78 ? -1.781 -1.592 10.391 1.00 96.19 78 LYS A O 1
ATOM 595 N N . VAL A 1 79 ? -3.978 -1.270 10.091 1.00 97.00 79 VAL A N 1
ATOM 596 C CA . VAL A 1 79 ? -3.991 -1.836 8.737 1.00 97.00 79 VAL A CA 1
ATOM 597 C C . VAL A 1 79 ? -3.239 -0.935 7.758 1.00 97.00 79 VAL A C 1
ATOM 599 O O . VAL A 1 79 ? -2.469 -1.435 6.936 1.00 97.00 79 VAL A O 1
ATOM 602 N N . LEU A 1 80 ? -3.406 0.382 7.868 1.00 97.06 80 LEU A N 1
ATOM 603 C CA . LEU A 1 80 ? -2.722 1.339 7.006 1.00 97.06 80 LEU A CA 1
ATOM 604 C C . LEU A 1 80 ? -1.209 1.407 7.288 1.00 97.06 80 LEU A C 1
ATOM 606 O O . LEU A 1 80 ? -0.414 1.422 6.350 1.00 97.06 80 LEU A O 1
ATOM 610 N N . GLU A 1 81 ? -0.802 1.355 8.559 1.00 96.62 81 GLU A N 1
ATOM 611 C CA . GLU A 1 81 ? 0.603 1.212 8.974 1.00 96.62 81 GLU A CA 1
ATOM 612 C C . GLU A 1 81 ? 1.219 -0.078 8.420 1.00 96.62 81 GLU A C 1
ATOM 614 O O . GLU A 1 81 ? 2.316 -0.059 7.862 1.00 96.62 81 GLU A O 1
ATOM 619 N N . ALA A 1 82 ? 0.493 -1.198 8.498 1.00 95.75 82 ALA A N 1
ATOM 620 C CA . ALA A 1 82 ? 0.943 -2.465 7.933 1.00 95.75 82 ALA A CA 1
ATOM 621 C C . ALA A 1 82 ? 1.088 -2.403 6.403 1.00 95.75 82 ALA A C 1
ATOM 623 O O . ALA A 1 82 ? 2.018 -2.995 5.853 1.00 95.75 82 ALA A O 1
ATOM 624 N N . ALA A 1 83 ? 0.202 -1.682 5.707 1.00 97.19 83 ALA A N 1
ATOM 625 C CA . ALA A 1 83 ? 0.320 -1.447 4.270 1.00 97.19 83 ALA A CA 1
ATOM 626 C C . ALA A 1 83 ? 1.587 -0.646 3.931 1.00 97.19 83 ALA A C 1
ATOM 628 O O . ALA A 1 83 ? 2.313 -1.013 3.005 1.00 97.19 83 ALA A O 1
ATOM 629 N N . HIS A 1 84 ? 1.868 0.411 4.699 1.00 95.94 84 HIS A N 1
ATOM 630 C CA . HIS A 1 84 ? 3.051 1.255 4.525 1.00 95.94 84 HIS A CA 1
ATOM 631 C C . HIS A 1 84 ? 4.345 0.469 4.760 1.00 95.94 84 HIS A C 1
ATOM 633 O O . HIS A 1 84 ? 5.182 0.391 3.862 1.00 95.94 84 HIS A O 1
ATOM 639 N N . LEU A 1 85 ? 4.446 -0.230 5.896 1.00 94.94 85 LEU A N 1
ATOM 640 C CA . LEU A 1 85 ? 5.593 -1.083 6.216 1.00 94.94 85 LEU A CA 1
ATOM 641 C C . LEU A 1 85 ? 5.804 -2.173 5.156 1.00 94.94 85 LEU A C 1
ATOM 643 O O . LEU A 1 85 ? 6.935 -2.525 4.822 1.00 94.94 85 LEU A O 1
ATOM 647 N N . HIS A 1 86 ? 4.721 -2.722 4.598 1.00 94.62 86 HIS A N 1
ATOM 648 C CA . HIS A 1 86 ? 4.839 -3.721 3.544 1.00 94.62 86 HIS A CA 1
ATOM 649 C C . HIS A 1 86 ? 5.417 -3.144 2.244 1.00 94.62 86 HIS A C 1
ATOM 651 O O . HIS A 1 86 ? 6.220 -3.815 1.595 1.00 94.62 86 HIS A O 1
ATOM 657 N N . ALA A 1 87 ? 5.046 -1.917 1.869 1.00 93.25 87 ALA A N 1
ATOM 658 C CA . ALA A 1 87 ? 5.614 -1.244 0.702 1.00 93.25 87 ALA A CA 1
ATOM 659 C C . ALA A 1 87 ? 7.124 -0.986 0.871 1.00 93.25 87 ALA A C 1
ATOM 661 O O . ALA A 1 87 ? 7.896 -1.234 -0.059 1.00 93.25 87 ALA A O 1
ATOM 662 N N . GLU A 1 88 ? 7.552 -0.565 2.066 1.00 90.88 88 GLU A N 1
ATOM 663 C CA . GLU A 1 88 ? 8.970 -0.388 2.413 1.00 90.88 88 GLU A CA 1
ATOM 664 C C . GLU A 1 88 ? 9.738 -1.714 2.399 1.00 90.88 88 GLU A C 1
ATOM 666 O O . GLU A 1 88 ? 10.838 -1.803 1.852 1.00 90.88 88 GLU A O 1
ATOM 671 N N . TYR A 1 89 ? 9.147 -2.776 2.953 1.00 90.94 89 TYR A N 1
ATOM 672 C CA . TYR A 1 89 ? 9.750 -4.106 2.944 1.00 90.94 89 TYR A CA 1
ATOM 673 C C . TYR A 1 89 ? 10.007 -4.606 1.518 1.00 90.94 89 TYR A C 1
ATOM 675 O O . TYR A 1 89 ? 11.093 -5.106 1.229 1.00 90.94 89 TYR A O 1
ATOM 683 N N . LEU A 1 90 ? 9.031 -4.460 0.616 1.00 89.06 90 LEU A N 1
ATOM 684 C CA . LEU A 1 90 ? 9.177 -4.894 -0.776 1.00 89.06 90 LEU A CA 1
ATOM 685 C C . LEU A 1 90 ? 10.266 -4.107 -1.506 1.00 89.06 90 LEU A C 1
ATOM 687 O O . LEU A 1 90 ? 11.045 -4.697 -2.247 1.00 89.06 90 LEU A O 1
ATOM 691 N N . MET A 1 91 ? 10.362 -2.803 -1.247 1.00 85.56 91 MET A N 1
ATOM 692 C CA . MET A 1 91 ? 11.430 -1.958 -1.779 1.00 85.56 91 MET A CA 1
ATOM 693 C C . MET A 1 91 ? 12.818 -2.448 -1.343 1.00 85.56 91 MET A C 1
ATOM 695 O O . MET A 1 91 ? 13.753 -2.472 -2.142 1.00 85.56 91 MET A O 1
ATOM 699 N N . LEU A 1 92 ? 12.968 -2.826 -0.070 1.00 85.38 92 LEU A N 1
ATOM 700 C CA . LEU A 1 92 ? 14.234 -3.332 0.454 1.00 85.38 92 LEU A CA 1
ATOM 701 C C . LEU A 1 92 ? 14.563 -4.721 -0.113 1.00 85.38 92 LEU A C 1
ATOM 703 O O . LEU A 1 92 ? 15.703 -4.963 -0.500 1.00 85.38 92 LEU A O 1
ATOM 707 N N . ALA A 1 93 ? 13.568 -5.606 -0.194 1.00 83.56 93 ALA A N 1
ATOM 708 C CA . ALA A 1 93 ? 13.728 -6.953 -0.734 1.00 83.56 93 ALA A CA 1
ATOM 709 C C . ALA A 1 93 ? 14.157 -6.941 -2.211 1.00 83.56 93 ALA A C 1
ATOM 711 O O . ALA A 1 93 ? 15.033 -7.714 -2.595 1.00 83.56 93 ALA A O 1
ATOM 712 N N . ASP A 1 94 ? 13.594 -6.037 -3.015 1.00 76.19 94 ASP A N 1
ATOM 713 C CA . ASP A 1 94 ? 13.944 -5.876 -4.431 1.00 76.19 94 ASP A CA 1
ATOM 714 C C . ASP A 1 94 ? 15.409 -5.436 -4.609 1.00 76.19 94 ASP A C 1
ATOM 716 O O . ASP A 1 94 ? 16.155 -6.002 -5.408 1.00 76.19 94 ASP A O 1
ATOM 720 N N . ARG A 1 95 ? 15.885 -4.512 -3.762 1.00 72.00 95 ARG A N 1
ATOM 721 C CA . ARG A 1 95 ? 17.296 -4.080 -3.742 1.00 72.00 95 ARG A CA 1
ATOM 722 C C . ARG A 1 95 ? 18.260 -5.206 -3.375 1.00 72.00 95 ARG A C 1
ATOM 724 O O . ARG A 1 95 ? 19.363 -5.255 -3.907 1.00 72.00 95 ARG A O 1
ATOM 731 N N . SER A 1 96 ? 17.870 -6.094 -2.461 1.00 68.44 96 SER A N 1
ATOM 732 C CA . SER A 1 96 ? 18.701 -7.235 -2.060 1.00 68.44 96 SER A CA 1
ATOM 733 C C . SER A 1 96 ? 18.763 -8.344 -3.112 1.00 68.44 96 SER A C 1
ATOM 735 O O . SER A 1 96 ? 19.722 -9.102 -3.103 1.00 68.44 96 SER A O 1
ATOM 737 N N . ALA A 1 97 ? 17.773 -8.450 -4.003 1.00 63.09 97 ALA A N 1
ATOM 738 C CA . ALA A 1 97 ? 17.761 -9.435 -5.088 1.00 63.09 97 ALA A CA 1
ATOM 739 C C . ALA A 1 97 ? 18.564 -8.992 -6.328 1.00 63.09 97 ALA A C 1
ATOM 741 O O . ALA A 1 97 ? 18.900 -9.822 -7.171 1.00 63.09 97 ALA A O 1
ATOM 742 N N . ALA A 1 98 ? 18.862 -7.695 -6.448 1.00 58.59 98 ALA A N 1
ATOM 743 C CA . ALA A 1 98 ? 19.635 -7.111 -7.545 1.00 58.59 98 ALA A CA 1
ATOM 744 C C . ALA A 1 98 ? 21.167 -7.109 -7.313 1.00 58.59 98 ALA A C 1
ATOM 746 O O . ALA A 1 98 ? 21.909 -6.592 -8.153 1.00 58.59 98 ALA A O 1
ATOM 747 N N . HIS A 1 99 ? 21.636 -7.664 -6.190 1.00 47.25 99 HIS A N 1
ATOM 748 C CA . HIS A 1 99 ? 23.044 -7.784 -5.790 1.00 47.25 99 HIS A CA 1
ATOM 749 C C . HIS A 1 99 ? 23.457 -9.250 -5.642 1.00 47.25 99 HIS A C 1
ATOM 751 O O . HIS A 1 99 ? 24.656 -9.526 -5.875 1.00 47.25 99 HIS A O 1
#